Protein AF-A0A6B3NHZ0-F1 (afdb_monomer)

Nearest PDB structures (foldseek):
  6sv1-assembly2_K  TM=6.121E-01  e=2.616E+00  Rhodospirillum rubrum

pLDDT: mean 71.01, std 14.49, range [34.22, 88.25]

Structure (mmCIF, N/CA/C/O backbone):
data_AF-A0A6B3NHZ0-F1
#
_entry.id   AF-A0A6B3NHZ0-F1
#
loop_
_atom_site.group_PDB
_atom_site.id
_atom_site.type_symbol
_atom_site.label_atom_id
_atom_site.label_alt_id
_atom_site.label_comp_id
_atom_site.label_asym_id
_atom_site.label_entity_id
_atom_site.label_seq_id
_atom_site.pdbx_PDB_ins_code
_atom_site.Cartn_x
_atom_site.Cartn_y
_atom_site.Cartn_z
_atom_site.occupancy
_atom_site.B_iso_or_equiv
_atom_site.auth_seq_id
_atom_site.auth_comp_id
_atom_site.auth_asym_id
_atom_site.auth_atom_id
_atom_site.pdbx_PDB_model_num
ATOM 1 N N . MET A 1 1 ? 26.051 -10.102 36.225 1.00 34.22 1 MET A N 1
ATOM 2 C CA . MET A 1 1 ? 26.821 -9.354 35.211 1.00 34.22 1 MET A CA 1
ATOM 3 C C . MET A 1 1 ? 25.991 -9.349 33.939 1.00 34.22 1 MET A C 1
ATOM 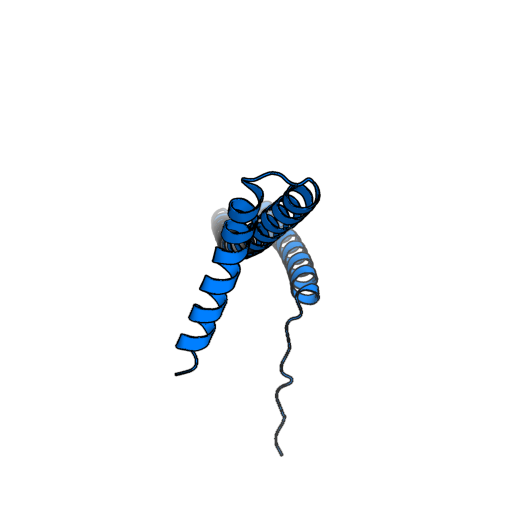5 O O . MET A 1 1 ? 25.754 -10.422 33.413 1.00 34.22 1 MET A O 1
ATOM 9 N N . LEU A 1 2 ? 25.497 -8.157 33.583 1.00 41.16 2 LEU A N 1
ATOM 10 C CA . LEU A 1 2 ? 24.874 -7.709 32.324 1.00 41.16 2 LEU A CA 1
ATOM 11 C C . LEU A 1 2 ? 24.044 -8.718 31.504 1.00 41.16 2 LEU A C 1
ATOM 13 O O . LEU A 1 2 ? 24.571 -9.423 30.650 1.00 41.16 2 LEU A O 1
ATOM 17 N N . GLU A 1 3 ? 22.723 -8.667 31.704 1.00 38.25 3 GLU A N 1
ATOM 18 C CA . GLU A 1 3 ? 21.721 -9.044 30.700 1.00 38.25 3 GLU A CA 1
ATOM 19 C C . GLU A 1 3 ? 21.838 -8.097 29.492 1.00 38.25 3 GLU A C 1
ATOM 21 O O . GLU A 1 3 ? 21.695 -6.879 29.623 1.00 38.25 3 GLU A O 1
ATOM 26 N N . GLN A 1 4 ? 22.142 -8.653 28.320 1.00 38.75 4 GLN A N 1
ATOM 27 C CA . GLN A 1 4 ? 22.014 -7.966 27.035 1.00 38.75 4 GLN A CA 1
ATOM 28 C C . GLN A 1 4 ? 20.541 -8.030 26.604 1.00 38.75 4 GLN A C 1
ATOM 30 O O . GLN A 1 4 ? 19.990 -9.130 26.561 1.00 38.75 4 GLN A O 1
ATOM 35 N N . PRO A 1 5 ? 19.889 -6.903 26.275 1.00 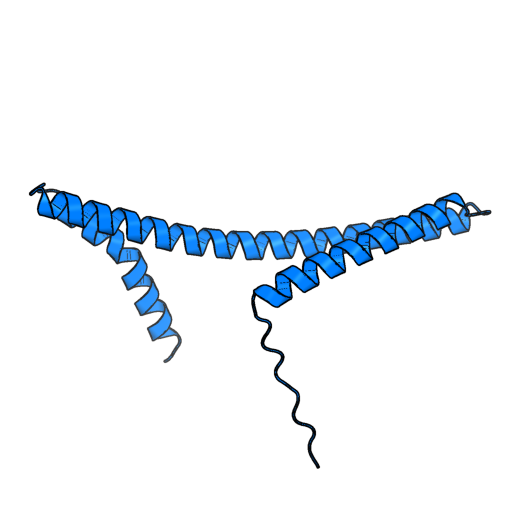41.59 5 PRO A N 1
ATOM 36 C CA . PRO A 1 5 ? 18.550 -6.943 25.711 1.00 41.59 5 PRO A CA 1
ATOM 37 C C . PRO A 1 5 ? 18.634 -7.475 24.277 1.00 41.59 5 PRO A C 1
ATOM 39 O O . PRO A 1 5 ? 19.292 -6.876 23.426 1.00 41.59 5 PRO A O 1
ATOM 42 N N . GLU A 1 6 ? 17.975 -8.607 24.023 1.00 38.78 6 GLU A N 1
ATOM 43 C CA . GLU A 1 6 ? 17.720 -9.112 22.676 1.00 38.78 6 GLU A CA 1
ATOM 44 C C . GLU A 1 6 ? 16.979 -8.038 21.877 1.00 38.78 6 GLU A C 1
ATOM 46 O O . GLU A 1 6 ? 15.814 -7.713 22.123 1.00 38.78 6 GLU A O 1
ATOM 51 N N . GLU A 1 7 ? 17.696 -7.467 20.918 1.00 41.44 7 GLU A N 1
ATOM 52 C CA . GLU A 1 7 ? 17.173 -6.568 19.909 1.00 41.44 7 GLU A CA 1
ATOM 53 C C . GLU A 1 7 ? 16.174 -7.357 19.047 1.00 41.44 7 GLU A C 1
ATOM 55 O O . GLU A 1 7 ? 16.531 -8.053 18.095 1.00 41.44 7 GLU A O 1
ATOM 60 N N . LEU A 1 8 ? 14.897 -7.309 19.438 1.00 43.97 8 LEU A N 1
ATOM 61 C CA . LEU A 1 8 ? 13.767 -7.856 18.694 1.00 43.97 8 LEU A CA 1
ATOM 62 C C . LEU A 1 8 ? 13.639 -7.102 17.367 1.00 43.97 8 LEU A C 1
ATOM 64 O O . LEU A 1 8 ? 12.856 -6.163 17.224 1.00 43.97 8 LEU A O 1
ATOM 68 N N . ALA A 1 9 ? 14.412 -7.533 16.374 1.00 43.03 9 ALA A N 1
ATOM 69 C CA . ALA A 1 9 ? 14.241 -7.148 14.988 1.00 43.03 9 ALA A CA 1
ATOM 70 C C . ALA A 1 9 ? 12.853 -7.623 14.525 1.00 43.03 9 ALA A C 1
ATOM 72 O O . ALA A 1 9 ? 12.646 -8.783 14.157 1.00 43.03 9 ALA A O 1
ATOM 73 N N . ILE A 1 10 ? 11.872 -6.719 14.581 1.00 43.72 10 ILE A N 1
ATOM 74 C CA . ILE A 1 10 ? 10.513 -6.932 14.078 1.00 43.72 10 ILE A CA 1
ATOM 75 C C . ILE A 1 10 ? 10.609 -7.071 12.557 1.00 43.72 10 ILE A C 1
ATOM 77 O O . ILE A 1 10 ? 10.555 -6.104 11.798 1.00 43.72 10 ILE A O 1
ATOM 81 N N . THR A 1 11 ? 10.787 -8.305 12.100 1.00 42.31 11 THR A N 1
ATOM 82 C CA . THR A 1 11 ? 10.648 -8.663 10.695 1.00 42.31 11 THR A CA 1
ATOM 83 C C . THR A 1 11 ? 9.195 -8.430 10.251 1.00 42.31 11 THR A C 1
ATOM 85 O O . THR A 1 11 ? 8.253 -8.607 11.024 1.00 42.31 11 THR A O 1
ATOM 88 N N . PRO A 1 12 ? 8.940 -8.041 8.992 1.00 49.59 12 PRO A N 1
ATOM 89 C CA . PRO A 1 12 ? 7.585 -7.740 8.515 1.00 49.59 12 PRO A CA 1
ATOM 90 C C . PRO A 1 12 ? 6.608 -8.923 8.656 1.00 49.59 12 PRO A C 1
ATOM 92 O O . PRO A 1 12 ? 5.404 -8.708 8.757 1.00 49.59 12 PRO A O 1
ATOM 95 N N . SER A 1 13 ? 7.119 -10.157 8.737 1.00 42.34 13 SER A N 1
ATOM 96 C CA . SER A 1 13 ? 6.326 -11.368 8.972 1.00 42.34 13 SER A CA 1
ATOM 97 C C . SER A 1 13 ? 5.789 -11.492 10.404 1.00 42.34 13 SER A C 1
ATOM 99 O O . SER A 1 13 ? 4.722 -12.080 10.595 1.00 42.34 13 SER A O 1
ATOM 101 N N . SER A 1 14 ? 6.491 -10.972 11.417 1.00 44.06 14 SER A N 1
ATOM 102 C CA . SER A 1 14 ? 5.993 -10.972 12.797 1.00 44.06 14 SER A CA 1
ATOM 103 C C . SER A 1 14 ? 4.942 -9.889 13.010 1.00 44.06 14 SER A C 1
ATOM 105 O O . SER A 1 14 ? 4.001 -10.133 13.755 1.00 44.06 14 SER A O 1
ATOM 107 N N . ALA A 1 15 ? 4.999 -8.767 12.283 1.00 44.50 15 ALA A N 1
ATOM 108 C CA . ALA A 1 15 ? 3.970 -7.725 12.334 1.00 44.50 15 ALA A CA 1
ATOM 109 C C . ALA A 1 15 ? 2.585 -8.232 11.888 1.00 44.50 15 ALA A C 1
ATOM 111 O O . ALA A 1 15 ? 1.595 -7.963 12.561 1.00 44.50 15 ALA A O 1
ATOM 112 N N . THR A 1 16 ? 2.501 -9.024 10.812 1.00 44.94 16 THR A N 1
ATOM 113 C CA . THR A 1 16 ? 1.225 -9.590 10.327 1.00 44.94 16 THR A CA 1
ATOM 114 C C . THR A 1 16 ? 0.643 -10.611 11.306 1.00 44.94 16 THR A C 1
ATOM 116 O O . THR A 1 16 ? -0.564 -10.646 11.537 1.00 44.94 16 THR A O 1
ATOM 119 N N . LYS A 1 17 ? 1.510 -11.419 11.930 1.00 45.47 17 LYS A N 1
ATOM 120 C CA . LYS A 1 17 ? 1.119 -12.427 12.923 1.00 45.47 17 LYS A CA 1
ATOM 121 C C . LYS A 1 17 ? 0.704 -11.787 14.255 1.00 45.47 17 LYS A C 1
ATOM 123 O O . LYS A 1 17 ? -0.234 -12.263 14.888 1.00 45.47 17 LYS A O 1
ATOM 128 N N . LEU A 1 18 ? 1.355 -10.688 14.648 1.00 51.00 18 LEU A N 1
ATOM 129 C CA . LEU A 1 18 ? 0.979 -9.877 15.810 1.00 51.00 18 LEU A CA 1
ATOM 130 C C . LEU A 1 18 ? -0.354 -9.161 15.574 1.00 51.00 18 LEU A C 1
ATOM 132 O O . LEU A 1 18 ? -1.199 -9.141 16.458 1.00 51.00 18 LEU A O 1
ATOM 136 N N . GLN A 1 19 ? -0.567 -8.622 14.370 1.00 54.97 19 GLN A N 1
ATOM 137 C CA . GLN A 1 19 ? -1.801 -7.928 14.015 1.00 54.97 19 GLN A CA 1
ATOM 138 C C . GLN A 1 19 ? -2.995 -8.890 14.006 1.00 54.97 19 GLN A C 1
ATOM 140 O O . GLN A 1 19 ? -3.999 -8.596 14.638 1.00 54.97 19 GLN A O 1
ATOM 145 N N . ALA A 1 20 ? -2.863 -10.077 13.400 1.00 56.06 20 ALA A N 1
ATOM 146 C CA . ALA A 1 20 ? -3.915 -11.098 13.422 1.00 56.06 20 ALA A CA 1
ATOM 147 C C . ALA A 1 20 ? -4.237 -11.589 14.846 1.00 56.06 20 ALA A C 1
ATOM 149 O O . ALA A 1 20 ? -5.403 -11.787 15.181 1.00 56.06 20 ALA A O 1
ATOM 150 N N . LYS A 1 21 ? -3.214 -11.740 15.700 1.00 58.31 21 LYS A N 1
ATOM 151 C CA . LYS A 1 21 ? -3.390 -12.098 17.115 1.00 58.31 21 LYS A CA 1
ATOM 152 C C . LYS A 1 21 ? -4.099 -10.988 17.900 1.00 58.31 21 LYS A C 1
ATOM 154 O O . LYS A 1 21 ? -5.001 -11.292 18.670 1.00 58.31 21 LYS A O 1
ATOM 159 N N . ASN A 1 22 ? -3.739 -9.727 17.657 1.00 60.84 22 ASN A N 1
ATOM 160 C CA . ASN A 1 22 ? -4.357 -8.567 18.302 1.00 60.84 22 ASN A CA 1
ATOM 161 C C . ASN A 1 22 ? -5.810 -8.357 17.850 1.00 60.84 22 ASN A C 1
ATOM 163 O O . ASN A 1 22 ? -6.658 -8.015 18.667 1.00 60.84 22 ASN A O 1
ATOM 167 N N . THR A 1 23 ? -6.123 -8.604 16.575 1.00 61.03 23 THR A N 1
ATOM 168 C CA . THR A 1 23 ? -7.498 -8.533 16.057 1.00 61.03 23 THR A CA 1
ATOM 169 C C . THR A 1 23 ? -8.382 -9.643 16.639 1.00 61.03 23 THR A C 1
ATOM 171 O O . THR A 1 23 ? -9.528 -9.381 17.004 1.00 61.03 23 THR A O 1
ATOM 174 N N . LEU A 1 24 ? -7.855 -10.865 16.794 1.00 66.00 24 LEU A N 1
ATOM 175 C CA . LEU A 1 24 ? -8.562 -11.959 17.475 1.00 66.00 24 LEU A CA 1
ATOM 176 C C . LEU A 1 24 ? -8.843 -11.627 18.945 1.00 66.00 24 LEU A C 1
ATOM 178 O O . LEU A 1 24 ? -9.994 -11.693 19.366 1.00 66.00 24 LEU A O 1
ATOM 182 N N . SER A 1 25 ? -7.831 -11.173 19.693 1.00 70.19 25 SER A N 1
ATOM 183 C CA . SER A 1 25 ? -8.015 -10.787 21.098 1.00 70.19 25 SER A CA 1
ATOM 184 C C . SER A 1 25 ? -8.955 -9.592 21.265 1.00 70.19 25 SER A C 1
ATOM 186 O O . SER A 1 25 ? -9.694 -9.524 22.242 1.00 70.19 25 SER A O 1
ATOM 188 N N . PHE A 1 26 ? -8.958 -8.652 20.315 1.00 74.94 26 PHE A N 1
ATOM 189 C CA . PHE A 1 26 ? -9.895 -7.530 20.310 1.00 74.94 26 PHE A CA 1
ATOM 190 C C . PHE A 1 26 ? -11.339 -8.005 20.135 1.00 74.94 26 PHE A C 1
ATOM 192 O O . PHE A 1 26 ? -12.212 -7.609 20.900 1.00 74.94 26 PHE A O 1
ATOM 199 N N . THR A 1 27 ? -11.575 -8.900 19.175 1.00 76.00 27 THR A N 1
ATOM 200 C CA . THR A 1 27 ? -12.912 -9.446 18.897 1.00 76.00 27 THR A CA 1
ATOM 201 C C . THR A 1 27 ? -13.437 -10.256 20.085 1.00 76.00 27 THR A C 1
ATOM 203 O O . THR A 1 27 ? -14.595 -10.105 20.465 1.00 76.00 27 THR A O 1
ATOM 206 N N . GLU A 1 28 ? -12.578 -11.054 20.728 1.00 81.12 28 GLU A N 1
ATOM 207 C CA . GLU A 1 28 ? -12.917 -11.786 21.958 1.00 81.12 28 GLU A CA 1
ATOM 208 C C . GLU A 1 28 ? -13.224 -10.840 23.128 1.00 81.12 28 GLU A C 1
ATOM 210 O O . GLU A 1 28 ? -14.212 -11.029 23.837 1.00 81.12 28 GLU A O 1
ATOM 215 N N . THR A 1 29 ? -12.424 -9.784 23.308 1.00 78.56 29 THR A N 1
ATOM 216 C CA . THR A 1 29 ? -12.628 -8.796 24.380 1.00 78.56 29 THR A CA 1
ATOM 217 C C . THR A 1 29 ? -13.917 -8.006 24.169 1.00 78.56 29 THR A C 1
ATOM 219 O O . THR A 1 29 ? -14.672 -7.793 25.114 1.00 78.56 29 THR A O 1
ATOM 222 N N . LEU A 1 30 ? -14.205 -7.607 22.929 1.00 80.94 30 LEU A N 1
ATOM 223 C CA . LEU A 1 30 ? -15.419 -6.871 22.593 1.00 80.94 30 LEU A CA 1
ATOM 224 C C . LEU A 1 30 ? -16.657 -7.755 22.777 1.00 80.94 30 LEU A C 1
ATOM 226 O O . LEU A 1 30 ? -17.626 -7.304 23.380 1.00 80.94 30 LEU A O 1
ATOM 230 N N . SER A 1 31 ? -16.589 -9.029 22.376 1.00 80.12 31 SER A N 1
ATOM 231 C CA . SER A 1 31 ? -17.659 -10.006 22.614 1.00 80.12 31 SER A CA 1
ATOM 232 C C . SER A 1 31 ? -17.906 -10.251 24.107 1.00 80.12 31 SER A C 1
ATOM 234 O O . SER A 1 31 ? -19.055 -10.379 24.517 1.00 80.12 31 SER A O 1
ATOM 236 N N . CYS A 1 32 ? -16.85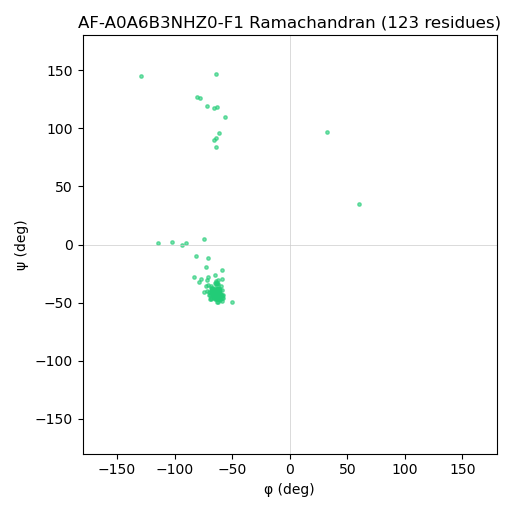1 -10.289 24.926 1.00 81.62 32 CYS A N 1
ATOM 237 C CA . CYS A 1 32 ? -16.961 -10.424 26.381 1.00 81.62 32 CYS A CA 1
ATOM 238 C C . CYS A 1 32 ? -17.645 -9.199 27.012 1.00 81.62 32 CYS A C 1
ATOM 240 O O . CYS A 1 32 ? -18.551 -9.340 27.830 1.00 81.62 32 CYS A O 1
ATOM 242 N N . VAL A 1 33 ? -17.272 -7.989 26.583 1.00 81.00 33 VAL A N 1
ATOM 243 C CA . VAL A 1 33 ? -17.916 -6.746 27.038 1.00 81.00 33 VAL A CA 1
ATOM 244 C C . VAL A 1 33 ? -19.380 -6.680 26.596 1.00 81.00 33 VAL A C 1
ATOM 246 O O . VAL A 1 33 ? -20.222 -6.229 27.365 1.00 81.00 33 VAL A O 1
ATOM 249 N N . GLU A 1 34 ? -19.712 -7.158 25.396 1.00 79.75 34 GLU A N 1
ATOM 250 C CA . GLU A 1 34 ? -21.095 -7.214 24.904 1.00 79.75 34 GLU A CA 1
ATOM 251 C C . GLU A 1 34 ? -21.946 -8.226 25.692 1.00 79.75 34 GLU A C 1
ATOM 253 O O . GLU A 1 34 ? -23.102 -7.947 26.012 1.00 79.75 34 GLU A O 1
ATOM 258 N N . GLU A 1 35 ? -21.362 -9.361 26.088 1.00 83.12 35 GLU A N 1
ATOM 259 C CA . GLU A 1 35 ? -22.011 -10.343 26.962 1.00 83.12 35 GLU A CA 1
ATOM 260 C C . GLU A 1 35 ? -22.244 -9.793 28.380 1.00 83.12 35 GLU A C 1
ATOM 262 O O . GLU A 1 35 ? -23.316 -9.997 28.952 1.00 83.12 35 GLU A O 1
ATOM 267 N N . LEU A 1 36 ? -21.273 -9.062 28.938 1.00 78.44 36 LEU A N 1
ATOM 268 C CA . LEU A 1 36 ? -21.394 -8.404 30.244 1.00 78.44 36 LEU A CA 1
ATOM 269 C C . LEU A 1 36 ? -22.411 -7.259 30.216 1.00 78.44 36 LEU A C 1
ATOM 271 O O . LEU A 1 36 ? -23.203 -7.122 31.144 1.00 78.44 36 LEU A O 1
ATOM 275 N N . LEU A 1 37 ? -22.468 -6.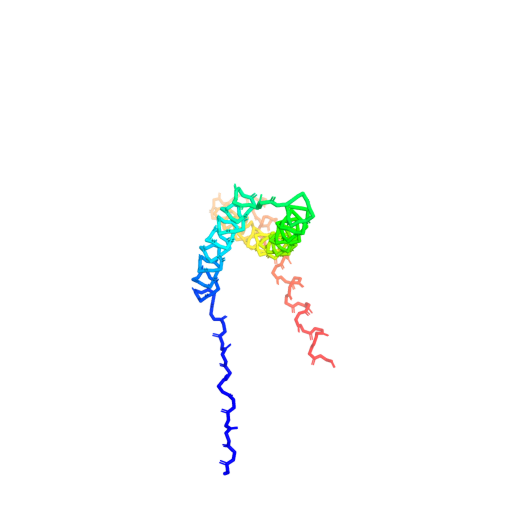497 29.120 1.00 76.00 37 LEU A N 1
ATOM 276 C CA . LEU A 1 37 ? -23.483 -5.467 28.904 1.00 76.00 37 LEU A CA 1
ATOM 277 C C . LEU A 1 37 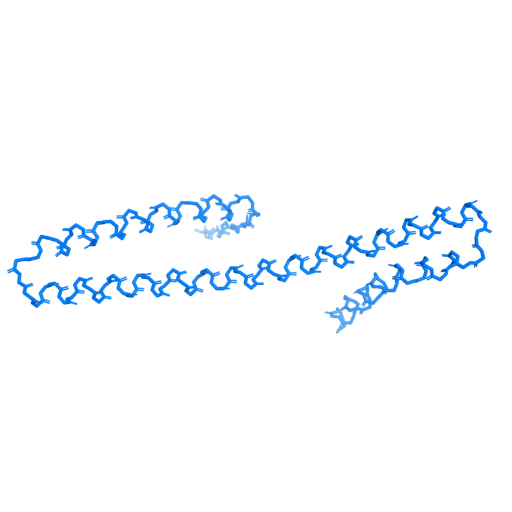? -24.898 -6.069 28.855 1.00 76.00 37 LEU A C 1
ATOM 279 O O . LEU A 1 37 ? -25.834 -5.479 29.389 1.00 76.00 37 LEU A O 1
ATOM 283 N N . GLY A 1 38 ? -25.051 -7.249 28.241 1.00 76.94 38 GLY A N 1
ATOM 284 C CA . GLY A 1 38 ? -26.321 -7.978 28.172 1.00 76.94 38 GLY A CA 1
ATOM 285 C C . GLY A 1 38 ? -26.757 -8.628 29.490 1.00 76.94 38 GLY A C 1
ATOM 286 O O . GLY A 1 38 ? -27.938 -8.934 29.648 1.00 76.94 38 GLY A O 1
ATOM 287 N N . LYS A 1 39 ? -25.826 -8.827 30.431 1.00 82.06 39 LYS A N 1
ATOM 288 C CA . LYS A 1 39 ? -26.071 -9.382 31.775 1.00 82.06 39 LYS A CA 1
ATOM 289 C C . LYS A 1 39 ? -26.092 -8.324 32.882 1.00 82.06 39 LYS A C 1
ATOM 291 O O . LYS A 1 39 ? -26.225 -8.689 34.043 1.00 82.06 39 LYS A O 1
ATOM 296 N N . ALA A 1 40 ? -25.932 -7.044 32.548 1.00 77.19 40 ALA A N 1
ATOM 297 C CA . ALA A 1 40 ? -25.897 -5.977 33.538 1.00 77.19 40 ALA A CA 1
ATOM 298 C C . ALA A 1 40 ? -27.264 -5.838 34.229 1.00 77.19 40 ALA A C 1
ATOM 300 O O . ALA A 1 40 ? -28.261 -5.485 33.597 1.00 77.19 40 ALA A O 1
ATOM 301 N N . ASP A 1 41 ? -27.294 -6.075 35.540 1.00 76.06 41 ASP A N 1
ATOM 302 C CA . ASP A 1 41 ? -28.517 -6.026 36.351 1.00 76.06 41 ASP A CA 1
ATOM 303 C C . ASP A 1 41 ? -28.899 -4.589 36.751 1.00 76.06 41 ASP A C 1
ATOM 305 O O . ASP A 1 41 ? -29.993 -4.343 37.269 1.00 76.06 41 ASP A O 1
ATOM 309 N N . SER A 1 42 ? -28.015 -3.612 36.503 1.00 82.31 42 SER A N 1
ATOM 310 C CA . SER A 1 42 ? -28.257 -2.205 36.816 1.00 82.31 42 SER A CA 1
ATOM 311 C C . SER A 1 42 ? -27.988 -1.259 35.636 1.00 82.31 42 SER A C 1
ATOM 313 O O . SER A 1 42 ? -27.044 -1.449 34.863 1.00 82.31 42 SER A O 1
ATOM 315 N N . PRO A 1 43 ? -28.773 -0.171 35.509 1.00 77.75 43 PRO A N 1
ATOM 316 C CA . PRO A 1 43 ? -28.555 0.838 34.473 1.00 77.75 43 PRO A CA 1
ATOM 317 C C . PRO A 1 43 ? -27.224 1.586 34.647 1.00 77.75 43 PRO A C 1
ATOM 319 O O . PRO A 1 43 ? -26.655 2.060 33.666 1.00 77.75 43 PRO A O 1
ATOM 322 N N . GLN A 1 44 ? -26.709 1.672 35.879 1.00 81.44 44 GLN A N 1
ATOM 323 C CA . GLN A 1 44 ? -25.415 2.286 36.178 1.00 81.44 44 GLN A CA 1
ATOM 324 C C . GLN A 1 44 ? -24.263 1.443 35.608 1.00 81.44 44 GLN A C 1
ATOM 326 O O . GLN A 1 44 ? -23.377 1.967 34.940 1.00 81.44 44 GLN A O 1
ATOM 331 N N . GLU A 1 45 ? -24.324 0.128 35.813 1.00 74.94 45 GLU A N 1
ATOM 332 C CA . GLU A 1 45 ? -23.340 -0.840 35.327 1.00 74.94 45 GLU A CA 1
ATOM 333 C C . GLU A 1 45 ? -23.384 -0.977 33.800 1.00 74.94 45 GLU A C 1
ATOM 335 O O . GLU A 1 45 ? -22.345 -0.975 33.143 1.00 74.94 45 GLU A O 1
ATOM 340 N N . SER A 1 46 ? -24.581 -0.979 33.207 1.00 75.44 46 SER A N 1
ATOM 341 C CA . SER A 1 46 ? -24.739 -0.939 31.748 1.00 75.44 46 SER A CA 1
ATOM 342 C C . SER A 1 46 ? -24.079 0.305 31.133 1.00 75.44 46 SER A C 1
ATOM 344 O O . SER A 1 46 ? -23.412 0.217 30.101 1.00 75.44 46 SER A O 1
ATOM 346 N N . LEU A 1 47 ? -24.181 1.465 31.791 1.00 83.00 47 LEU A N 1
ATOM 347 C CA . LEU A 1 47 ? -23.546 2.697 31.323 1.00 83.00 47 LEU A CA 1
ATOM 348 C C . LEU A 1 47 ? -22.010 2.641 31.409 1.00 83.00 47 LEU A C 1
ATOM 350 O O . LEU A 1 47 ? -21.325 3.189 30.544 1.00 83.00 47 LEU A O 1
ATOM 354 N N . GLU A 1 48 ? -21.456 1.987 32.429 1.00 83.50 48 GLU A N 1
ATOM 355 C CA . GLU A 1 48 ? -20.009 1.787 32.558 1.00 83.50 48 GLU A CA 1
ATOM 356 C C . GLU A 1 48 ? -19.474 0.841 31.479 1.00 83.50 48 GLU A C 1
ATOM 358 O O . GLU A 1 48 ? -18.522 1.190 30.778 1.00 83.50 48 GLU A O 1
ATOM 363 N N . TRP A 1 49 ? -20.134 -0.296 31.255 1.00 79.94 49 TRP A N 1
ATOM 364 C CA . TRP A 1 49 ? -19.760 -1.231 30.192 1.00 79.94 49 TRP A CA 1
ATOM 365 C C . TRP A 1 49 ? -19.924 -0.631 28.790 1.00 79.94 49 TRP A C 1
ATOM 367 O O . TRP A 1 49 ? -19.099 -0.888 27.911 1.00 79.94 49 TRP A O 1
ATOM 377 N N . ALA A 1 50 ? -20.920 0.236 28.578 1.00 83.25 50 ALA A N 1
ATOM 378 C CA . ALA A 1 50 ? -21.078 0.974 27.326 1.00 83.25 50 ALA A CA 1
ATOM 379 C C . ALA A 1 50 ? -19.900 1.932 27.065 1.00 83.25 50 ALA A C 1
ATOM 381 O O . ALA A 1 50 ? -19.390 1.977 25.946 1.00 83.25 50 ALA A O 1
ATOM 382 N N . LYS A 1 51 ? -19.415 2.642 28.095 1.00 84.31 51 LYS A N 1
ATOM 383 C CA . LYS A 1 51 ? -18.215 3.495 27.990 1.00 84.31 51 LYS A CA 1
ATOM 384 C C . LYS A 1 51 ? -16.954 2.684 27.710 1.00 84.31 51 LYS A C 1
ATOM 386 O O . LYS A 1 51 ? -16.123 3.102 26.909 1.00 84.31 51 LYS A O 1
ATOM 391 N N . VAL A 1 52 ? -16.814 1.519 28.343 1.00 83.44 52 VAL A N 1
ATOM 392 C CA . VAL A 1 52 ? -15.692 0.602 28.088 1.00 83.44 52 VAL A CA 1
ATOM 393 C C . VAL A 1 52 ? -15.720 0.113 26.638 1.00 83.44 52 VAL A C 1
ATOM 395 O O . VAL A 1 52 ? -14.692 0.146 25.966 1.00 83.44 52 VAL A O 1
ATOM 398 N N . ARG A 1 53 ? -16.895 -0.261 26.117 1.00 81.19 53 ARG A N 1
ATOM 399 C CA . ARG A 1 53 ? -17.078 -0.634 24.705 1.00 81.19 53 ARG A CA 1
ATOM 400 C C . ARG A 1 53 ? -16.680 0.498 23.756 1.00 81.19 53 ARG A C 1
ATOM 402 O O . ARG A 1 53 ? -16.008 0.247 22.759 1.00 81.19 53 ARG A O 1
ATOM 409 N N . GLU A 1 54 ? -17.089 1.727 24.057 1.00 84.62 54 GLU A N 1
ATOM 410 C CA . GLU A 1 54 ? -16.763 2.905 23.249 1.00 84.62 54 GLU A CA 1
ATOM 411 C C . GLU A 1 54 ? -15.255 3.187 23.225 1.00 84.62 54 GLU A C 1
ATOM 413 O O . GLU A 1 54 ? -14.687 3.376 22.152 1.00 84.62 54 GLU A O 1
ATOM 418 N N . GLU A 1 55 ? -14.578 3.141 24.374 1.00 82.75 55 GLU A N 1
ATOM 419 C CA . GLU A 1 55 ? -13.131 3.376 24.437 1.00 82.75 55 GLU A CA 1
ATOM 420 C C . GLU A 1 55 ? -12.335 2.264 23.734 1.00 82.75 55 GLU A C 1
ATOM 422 O O . GLU A 1 55 ? -11.377 2.555 23.019 1.00 82.75 55 GLU A O 1
ATOM 427 N N . ILE A 1 56 ? -12.764 1.002 23.853 1.00 80.56 56 ILE A N 1
ATOM 428 C CA . ILE A 1 56 ? -12.179 -0.129 23.116 1.00 80.56 56 ILE A CA 1
ATOM 429 C C . ILE A 1 56 ? -12.290 0.107 21.601 1.00 80.56 56 ILE A C 1
ATOM 431 O O . ILE A 1 56 ? -11.293 0.011 20.884 1.00 80.56 56 ILE A O 1
ATOM 435 N N . LEU A 1 57 ? -13.474 0.489 21.110 1.00 79.50 57 LEU A N 1
ATOM 436 C CA . LEU A 1 57 ? -13.683 0.826 19.697 1.00 79.50 57 LEU A CA 1
ATOM 437 C C . LEU A 1 57 ? -12.811 2.007 19.245 1.00 79.50 57 LEU A C 1
ATOM 439 O O . LEU A 1 57 ? -12.213 1.961 18.169 1.00 79.50 57 LEU A O 1
ATOM 443 N N . ARG A 1 58 ? -12.692 3.043 20.080 1.00 81.19 58 ARG A N 1
ATOM 444 C CA . ARG A 1 58 ? -11.879 4.232 19.795 1.00 81.19 58 ARG A CA 1
ATOM 445 C C . ARG A 1 58 ? -10.391 3.898 19.674 1.00 81.19 58 ARG A C 1
ATOM 447 O O . ARG A 1 58 ? -9.695 4.451 18.819 1.00 81.19 58 ARG A O 1
ATOM 454 N N . GLN A 1 59 ? -9.898 2.982 20.507 1.00 76.44 59 GLN A N 1
ATOM 455 C CA . GLN A 1 59 ? -8.516 2.512 20.447 1.00 76.44 59 GLN A CA 1
ATOM 456 C C . GLN A 1 59 ? -8.239 1.718 19.166 1.00 76.44 59 GLN A C 1
ATOM 458 O O . GLN A 1 59 ? -7.230 1.990 18.511 1.00 76.44 59 GLN A O 1
ATOM 463 N N . ASP A 1 60 ? -9.133 0.818 18.749 1.00 77.69 60 ASP A N 1
ATOM 464 C CA . ASP A 1 60 ? -8.973 0.072 17.490 1.00 77.69 60 ASP A CA 1
ATOM 465 C C . ASP A 1 60 ? -8.968 0.990 16.264 1.00 77.69 60 ASP A C 1
ATOM 467 O O . ASP A 1 60 ? -8.086 0.884 15.407 1.00 77.69 60 ASP A O 1
ATOM 471 N N . GLU A 1 61 ? -9.874 1.968 16.217 1.00 76.12 61 GLU A N 1
ATOM 472 C CA . GLU A 1 61 ? -9.925 2.930 15.118 1.00 76.12 61 GLU A CA 1
ATOM 473 C C . GLU A 1 61 ? -8.633 3.753 15.015 1.00 76.12 61 GLU A C 1
ATOM 475 O O . GLU A 1 61 ? -8.087 3.920 13.921 1.00 76.12 61 GLU A O 1
ATOM 480 N N . SER A 1 62 ? -8.078 4.180 16.153 1.00 72.25 62 SER A N 1
ATOM 481 C CA . SER A 1 62 ? -6.815 4.924 16.190 1.00 72.25 62 SER A CA 1
ATOM 482 C C . SER A 1 62 ? -5.623 4.106 15.673 1.00 72.25 62 SER A C 1
ATOM 484 O O . SER A 1 62 ? -4.768 4.621 14.945 1.00 72.25 62 SER A O 1
ATOM 486 N N . VAL A 1 63 ? -5.580 2.809 15.993 1.00 71.94 63 VAL A N 1
ATOM 487 C CA . VAL A 1 63 ? -4.534 1.891 15.529 1.00 71.94 63 VAL A CA 1
ATOM 488 C C . VAL A 1 63 ? -4.711 1.597 14.042 1.00 71.94 63 VAL A C 1
ATOM 490 O O . VAL A 1 63 ? -3.726 1.572 13.297 1.00 71.94 63 VAL A O 1
ATOM 493 N N . ARG A 1 64 ? -5.955 1.420 13.584 1.00 73.38 64 ARG A N 1
ATOM 494 C CA . ARG A 1 64 ? -6.291 1.195 12.177 1.00 73.38 64 ARG A CA 1
ATOM 495 C C . ARG A 1 64 ? -5.884 2.383 11.313 1.00 73.38 64 ARG A C 1
ATOM 497 O O . ARG A 1 64 ? -5.236 2.163 10.293 1.00 73.38 64 ARG A O 1
ATOM 504 N N . GLU A 1 65 ? -6.183 3.607 11.741 1.00 72.81 65 GLU A N 1
ATOM 505 C CA . GLU A 1 65 ? -5.839 4.841 11.024 1.00 72.81 65 GLU A CA 1
ATOM 506 C C . GLU A 1 65 ? -4.317 4.989 10.860 1.00 72.81 65 GLU A C 1
ATOM 508 O O . GLU A 1 65 ? -3.810 5.167 9.748 1.00 72.81 65 GLU A O 1
ATOM 513 N N . GLN A 1 66 ? -3.555 4.797 11.944 1.00 69.81 66 GLN A N 1
ATOM 514 C CA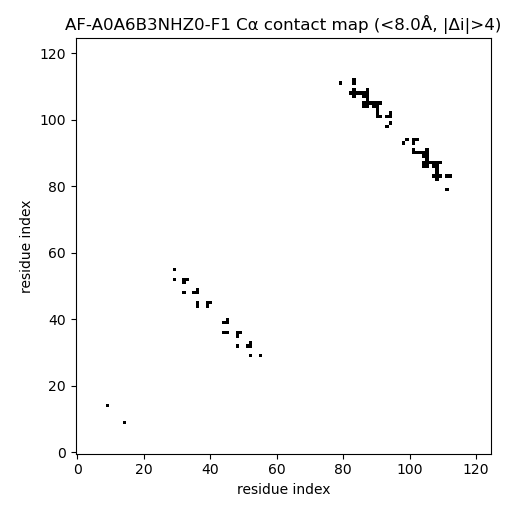 . GLN A 1 66 ? -2.090 4.832 11.887 1.00 69.81 66 GLN A CA 1
ATOM 515 C C . GLN A 1 66 ? -1.520 3.753 10.964 1.00 69.81 66 GLN A C 1
ATOM 517 O O . GLN A 1 66 ? -0.563 3.999 10.224 1.00 69.81 66 GLN A O 1
ATOM 522 N N . ASN A 1 67 ? -2.079 2.542 10.995 1.00 71.75 67 ASN A N 1
ATOM 523 C CA . ASN A 1 67 ? -1.598 1.473 10.131 1.00 71.75 67 ASN A CA 1
ATOM 524 C C . ASN A 1 67 ? -1.968 1.727 8.663 1.00 71.75 67 ASN A C 1
ATOM 526 O O . ASN A 1 67 ? -1.160 1.440 7.780 1.00 71.75 67 ASN A O 1
ATOM 530 N N . HIS A 1 68 ? -3.133 2.322 8.397 1.00 72.25 68 HIS A N 1
ATOM 531 C CA . HIS A 1 68 ? -3.554 2.717 7.055 1.00 72.25 68 HIS A CA 1
ATOM 532 C C . HIS A 1 68 ? -2.599 3.752 6.456 1.00 72.25 68 HIS A C 1
ATOM 534 O O . HIS A 1 68 ? -2.143 3.582 5.325 1.00 72.25 68 HIS A O 1
ATOM 540 N N . GLN A 1 69 ? -2.201 4.759 7.239 1.00 71.69 69 GLN A N 1
ATOM 541 C CA . GLN A 1 69 ? -1.213 5.754 6.816 1.00 71.69 69 GLN A CA 1
ATOM 542 C C . GLN A 1 69 ? 0.148 5.119 6.496 1.00 71.69 69 GLN A C 1
ATOM 544 O O . GLN A 1 69 ? 0.698 5.350 5.418 1.00 71.69 69 GLN A O 1
ATOM 549 N N . ARG A 1 70 ? 0.659 4.233 7.365 1.00 71.88 70 ARG A N 1
ATOM 550 C CA . ARG A 1 70 ? 1.923 3.512 7.107 1.00 71.88 70 ARG A CA 1
ATOM 551 C C . ARG A 1 70 ? 1.854 2.640 5.852 1.00 71.88 70 ARG A C 1
ATOM 553 O O . ARG A 1 70 ? 2.844 2.509 5.131 1.00 71.88 70 ARG A O 1
ATOM 560 N N . VAL A 1 71 ? 0.712 2.006 5.590 1.00 73.06 71 VAL A N 1
ATOM 561 C CA . VAL A 1 71 ? 0.509 1.181 4.391 1.00 73.06 71 VAL A CA 1
ATOM 562 C C . VAL A 1 71 ? 0.442 2.053 3.137 1.00 73.06 71 VAL A C 1
ATOM 564 O O . VAL A 1 71 ? 1.106 1.732 2.154 1.00 73.06 71 VAL A O 1
ATOM 567 N N . LEU A 1 72 ? -0.268 3.181 3.178 1.00 75.44 72 LEU A N 1
ATOM 568 C CA . LEU A 1 72 ? -0.332 4.154 2.083 1.00 75.44 72 LEU A CA 1
ATOM 569 C C . LEU A 1 72 ? 1.052 4.684 1.696 1.00 75.44 72 LEU A C 1
ATOM 571 O O . LEU A 1 72 ? 1.379 4.734 0.508 1.00 75.44 72 LEU A O 1
ATOM 575 N N . GLU A 1 73 ? 1.896 5.016 2.672 1.00 74.12 73 GLU A N 1
ATOM 576 C CA . GLU A 1 73 ? 3.273 5.446 2.410 1.00 74.12 73 GLU A CA 1
ATOM 577 C C . GLU A 1 73 ? 4.102 4.351 1.729 1.00 74.12 73 GLU A C 1
ATOM 579 O O . GLU A 1 73 ? 4.783 4.612 0.731 1.00 74.12 73 GLU A O 1
ATOM 584 N N . LYS A 1 74 ? 4.002 3.104 2.212 1.00 73.31 74 LYS A N 1
ATOM 585 C CA . LYS A 1 74 ? 4.682 1.950 1.603 1.00 73.31 74 LYS A CA 1
ATOM 586 C C . LYS A 1 74 ? 4.201 1.698 0.175 1.00 73.31 74 LYS A C 1
ATOM 588 O O . LYS A 1 74 ? 5.027 1.512 -0.716 1.00 73.31 74 LYS A O 1
ATOM 593 N N . ILE A 1 75 ? 2.890 1.734 -0.063 1.00 76.25 75 ILE A N 1
ATOM 594 C CA . ILE A 1 75 ? 2.300 1.540 -1.393 1.00 76.25 75 ILE A CA 1
ATOM 595 C C . ILE A 1 75 ? 2.759 2.642 -2.343 1.00 76.25 75 ILE A C 1
ATOM 597 O O . ILE A 1 75 ? 3.197 2.341 -3.449 1.00 76.25 75 ILE A O 1
ATOM 601 N N . ARG A 1 76 ? 2.731 3.909 -1.917 1.00 77.69 76 ARG A N 1
ATOM 602 C CA . ARG A 1 76 ? 3.198 5.033 -2.738 1.00 77.69 76 ARG A CA 1
ATOM 603 C C . ARG A 1 76 ? 4.673 4.883 -3.107 1.00 77.69 76 ARG A C 1
ATOM 605 O O . ARG A 1 76 ? 5.061 5.173 -4.240 1.00 77.69 76 ARG A O 1
ATOM 612 N N . LEU A 1 77 ? 5.491 4.403 -2.170 1.00 77.00 77 LEU A N 1
ATOM 613 C CA . LEU A 1 77 ? 6.906 4.143 -2.402 1.00 77.00 77 LEU A CA 1
ATOM 614 C C . LEU A 1 77 ? 7.122 3.015 -3.420 1.00 77.00 77 LEU A C 1
ATOM 616 O O . LEU A 1 77 ? 7.931 3.185 -4.331 1.00 77.00 77 LEU A O 1
ATOM 620 N N . ILE A 1 78 ? 6.386 1.909 -3.292 1.00 79.75 78 ILE A N 1
ATOM 621 C CA . ILE A 1 78 ? 6.435 0.774 -4.224 1.00 79.75 78 ILE A CA 1
ATOM 622 C C . ILE A 1 78 ? 5.943 1.198 -5.609 1.00 79.75 78 ILE A C 1
ATOM 624 O O . ILE A 1 78 ? 6.625 0.948 -6.598 1.00 79.75 78 ILE A O 1
ATOM 628 N N . TYR A 1 79 ? 4.810 1.897 -5.687 1.00 81.56 79 TYR A N 1
ATOM 629 C CA . TYR A 1 79 ? 4.230 2.357 -6.946 1.00 81.56 79 TYR A CA 1
ATOM 630 C C . TYR A 1 79 ? 5.199 3.254 -7.721 1.00 81.56 79 TYR A C 1
ATOM 632 O O . TYR A 1 79 ? 5.391 3.057 -8.915 1.00 81.56 79 TYR A O 1
ATOM 640 N N . GLY A 1 80 ? 5.880 4.184 -7.043 1.00 80.25 80 GLY A N 1
ATOM 641 C CA . GLY A 1 80 ? 6.890 5.032 -7.681 1.00 80.25 80 GLY A CA 1
ATOM 642 C C . GLY A 1 80 ? 8.069 4.241 -8.262 1.00 80.25 80 GLY A C 1
ATOM 643 O O . GLY A 1 80 ? 8.532 4.552 -9.357 1.00 80.25 80 GLY A O 1
ATOM 644 N N . ILE A 1 81 ? 8.532 3.199 -7.561 1.00 81.12 81 ILE A N 1
ATOM 645 C CA . ILE A 1 81 ? 9.621 2.328 -8.034 1.00 81.12 81 ILE A CA 1
ATOM 646 C C . ILE A 1 81 ? 9.157 1.489 -9.229 1.00 81.12 81 ILE A C 1
ATOM 648 O O . ILE A 1 81 ? 9.847 1.435 -10.243 1.00 81.12 81 ILE A O 1
ATOM 652 N N . VAL A 1 82 ? 7.977 0.870 -9.140 1.00 85.81 82 VAL A N 1
ATOM 653 C CA . VAL A 1 82 ? 7.416 0.036 -10.214 1.00 85.81 82 VAL A CA 1
ATOM 654 C C . VAL A 1 82 ? 7.125 0.873 -11.460 1.00 85.81 82 VAL A C 1
ATOM 656 O O . VAL A 1 82 ? 7.456 0.460 -12.570 1.00 85.81 82 VAL A O 1
ATOM 659 N N . PHE A 1 83 ? 6.570 2.075 -11.297 1.00 85.00 83 PHE A N 1
ATOM 660 C CA . PHE A 1 83 ? 6.344 3.007 -12.399 1.00 85.00 83 PHE A CA 1
ATOM 661 C C . PHE A 1 83 ? 7.662 3.429 -13.068 1.00 85.00 83 PHE A C 1
ATOM 663 O O . PHE A 1 83 ? 7.790 3.371 -14.286 1.00 85.00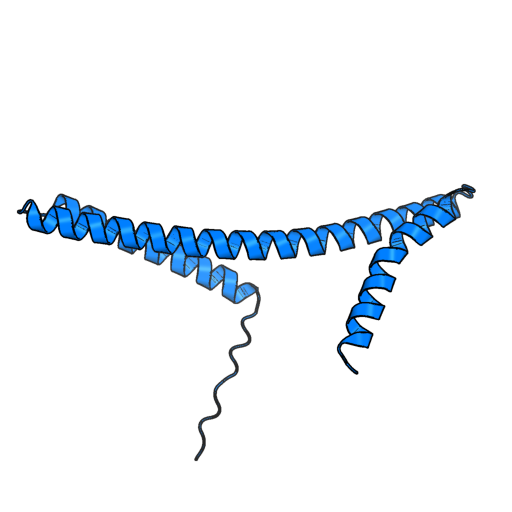 83 PHE A O 1
ATOM 670 N N . SER A 1 84 ? 8.683 3.778 -12.281 1.00 82.62 84 SER A N 1
ATOM 671 C CA . SER A 1 84 ? 10.022 4.096 -12.799 1.00 82.62 84 SER A CA 1
ATOM 672 C C . SER A 1 84 ? 10.627 2.917 -13.577 1.00 82.62 84 SER A C 1
ATOM 674 O O . SER A 1 84 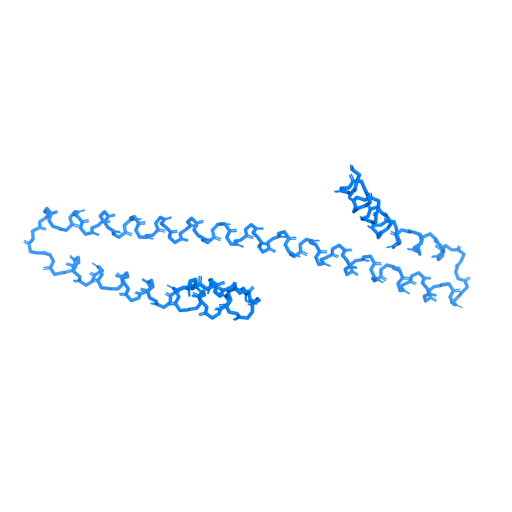? 11.088 3.101 -14.705 1.00 82.62 84 SER A O 1
ATOM 676 N N . ALA A 1 85 ? 10.552 1.700 -13.031 1.00 85.06 85 ALA A N 1
ATOM 677 C CA . ALA A 1 85 ? 11.073 0.494 -13.672 1.00 85.06 85 ALA A CA 1
ATOM 678 C C . ALA A 1 85 ? 10.341 0.157 -14.980 1.00 85.06 85 ALA A C 1
ATOM 680 O O . ALA A 1 85 ? 10.981 -0.160 -15.981 1.00 85.06 85 ALA A O 1
ATOM 681 N N . THR A 1 86 ? 9.010 0.256 -14.996 1.00 87.69 86 THR A N 1
ATOM 682 C CA . THR A 1 86 ? 8.195 -0.016 -16.191 1.00 87.69 86 THR A CA 1
ATOM 683 C C . THR A 1 86 ? 8.439 1.005 -17.297 1.00 87.69 86 THR A C 1
ATOM 685 O O . THR A 1 86 ? 8.626 0.612 -18.448 1.00 87.69 86 THR A O 1
ATOM 688 N N . VAL A 1 87 ? 8.516 2.298 -16.969 1.00 87.50 87 VAL A N 1
ATOM 689 C CA . VAL A 1 87 ? 8.845 3.360 -17.935 1.00 87.50 87 VAL A CA 1
ATOM 690 C C . VAL A 1 87 ? 10.254 3.170 -18.505 1.00 87.50 87 VAL A C 1
ATOM 692 O O . VAL A 1 87 ? 10.444 3.268 -19.716 1.00 87.50 87 VAL A O 1
ATOM 695 N N . PHE A 1 88 ? 11.227 2.821 -17.661 1.00 83.44 88 PHE A N 1
ATOM 696 C CA . PHE A 1 88 ? 12.597 2.541 -18.088 1.00 83.44 88 PHE A CA 1
ATOM 697 C C . PHE A 1 88 ? 12.684 1.323 -19.022 1.00 83.44 88 PHE A C 1
ATOM 699 O O . PHE A 1 88 ? 13.255 1.422 -20.107 1.00 83.44 88 PHE A O 1
ATOM 706 N N . LEU A 1 89 ? 12.066 0.196 -18.647 1.00 87.56 89 LEU A N 1
ATOM 707 C CA . LEU A 1 89 ? 12.002 -1.015 -19.477 1.00 87.56 89 LEU A CA 1
ATOM 708 C C . LEU A 1 89 ? 11.313 -0.748 -20.817 1.00 87.56 89 LEU A C 1
ATOM 710 O O . LEU A 1 89 ? 11.819 -1.157 -21.860 1.00 87.56 89 LEU A O 1
ATOM 714 N N . THR A 1 90 ? 10.200 -0.015 -20.803 1.00 86.81 90 THR A N 1
ATOM 715 C CA . THR A 1 90 ? 9.482 0.376 -22.025 1.00 86.81 90 THR A CA 1
ATOM 716 C C . THR A 1 90 ? 10.366 1.244 -22.921 1.00 86.81 90 THR A C 1
ATOM 718 O O . THR A 1 90 ? 10.430 1.018 -24.128 1.00 86.81 90 THR A O 1
ATOM 721 N N . GLY A 1 91 ? 11.106 2.191 -22.337 1.00 85.25 91 GLY A N 1
ATOM 722 C CA . GLY A 1 91 ? 12.088 3.001 -23.052 1.00 85.25 91 GLY A CA 1
ATOM 723 C C . GLY A 1 91 ? 13.190 2.161 -23.704 1.00 85.25 91 GLY A C 1
ATOM 724 O O . GLY A 1 91 ? 13.505 2.380 -24.869 1.00 85.25 91 GLY A O 1
ATOM 725 N N . ILE A 1 92 ? 13.725 1.152 -23.007 1.00 85.19 92 ILE A N 1
ATOM 726 C CA . ILE A 1 92 ? 14.727 0.228 -23.570 1.00 85.19 92 ILE A CA 1
ATOM 727 C C . ILE A 1 92 ? 14.155 -0.557 -24.753 1.00 85.19 92 ILE A C 1
ATOM 729 O O . ILE A 1 92 ? 14.800 -0.643 -25.797 1.00 85.19 92 ILE A O 1
ATOM 733 N N . VAL A 1 93 ? 12.950 -1.115 -24.618 1.00 88.06 93 VAL A N 1
ATOM 734 C CA . VAL A 1 93 ? 12.308 -1.881 -25.699 1.00 88.06 93 VAL A CA 1
ATOM 735 C C . VAL A 1 93 ? 12.105 -1.002 -26.934 1.00 88.06 93 VAL A C 1
ATOM 737 O O . VAL A 1 93 ? 12.478 -1.392 -28.038 1.00 88.06 93 VAL A O 1
ATOM 740 N N . LEU A 1 94 ? 11.595 0.218 -26.751 1.00 86.12 94 LEU A N 1
ATOM 741 C CA . LEU A 1 94 ? 11.409 1.173 -27.846 1.00 86.12 94 LEU A CA 1
ATOM 742 C C . LEU A 1 94 ? 12.736 1.613 -28.476 1.00 86.12 94 LEU A C 1
ATOM 744 O O . LEU A 1 94 ? 12.796 1.830 -29.687 1.00 86.12 94 LEU A O 1
ATOM 748 N N . PHE A 1 95 ? 13.804 1.700 -27.682 1.00 84.38 95 PHE A N 1
ATOM 749 C CA . PHE A 1 95 ? 15.143 2.015 -28.172 1.00 84.38 95 PHE A CA 1
ATOM 750 C C . PHE A 1 95 ? 15.692 0.894 -29.065 1.00 84.38 95 PHE A C 1
ATOM 752 O O . PHE A 1 95 ? 16.208 1.172 -30.146 1.00 84.38 95 PHE A O 1
ATOM 759 N N . ILE A 1 96 ? 15.501 -0.373 -28.677 1.00 86.62 96 ILE A N 1
ATOM 760 C CA . ILE A 1 96 ? 15.844 -1.540 -29.511 1.00 86.62 96 ILE A CA 1
ATOM 761 C C . ILE A 1 96 ? 15.040 -1.524 -30.821 1.00 86.62 96 ILE A C 1
ATOM 763 O O . ILE A 1 96 ? 15.586 -1.807 -31.886 1.00 86.62 96 ILE A O 1
ATOM 767 N N . CYS A 1 97 ? 13.770 -1.116 -30.772 1.00 88.25 97 CYS A N 1
ATOM 768 C CA . CYS A 1 97 ? 12.920 -0.938 -31.952 1.00 88.25 97 CYS A CA 1
ATOM 769 C C . CYS A 1 97 ? 13.247 0.317 -32.791 1.00 88.25 97 CYS A C 1
ATOM 771 O O . CYS A 1 97 ? 12.552 0.575 -33.770 1.00 88.25 97 CYS A O 1
ATOM 773 N N . ARG A 1 98 ? 14.301 1.075 -32.449 1.00 84.56 98 ARG A N 1
ATOM 774 C CA . ARG A 1 98 ? 14.766 2.292 -33.144 1.00 84.56 98 ARG A CA 1
ATOM 775 C C . ARG A 1 98 ? 13.738 3.428 -33.211 1.00 84.56 98 ARG A C 1
ATOM 777 O O . ARG A 1 98 ? 13.711 4.175 -34.183 1.00 84.56 98 ARG A O 1
ATOM 784 N N . TYR A 1 99 ? 12.917 3.589 -32.175 1.00 81.94 99 TYR A N 1
ATOM 785 C CA . TYR A 1 99 ? 12.077 4.779 -32.036 1.00 81.94 99 TYR A CA 1
ATOM 786 C C . TYR A 1 99 ? 12.897 5.975 -31.534 1.00 81.94 99 TYR A C 1
ATOM 788 O O . TYR A 1 99 ? 13.492 5.912 -30.457 1.00 81.94 99 TYR A O 1
ATOM 796 N N . ASP A 1 100 ? 12.852 7.093 -32.260 1.00 77.75 100 ASP A N 1
ATOM 797 C CA . ASP A 1 100 ? 13.635 8.305 -31.958 1.00 77.75 100 ASP A CA 1
ATOM 798 C C . ASP A 1 100 ? 13.353 8.892 -30.562 1.00 77.75 100 ASP A C 1
ATOM 800 O O . ASP A 1 100 ? 14.239 9.438 -29.907 1.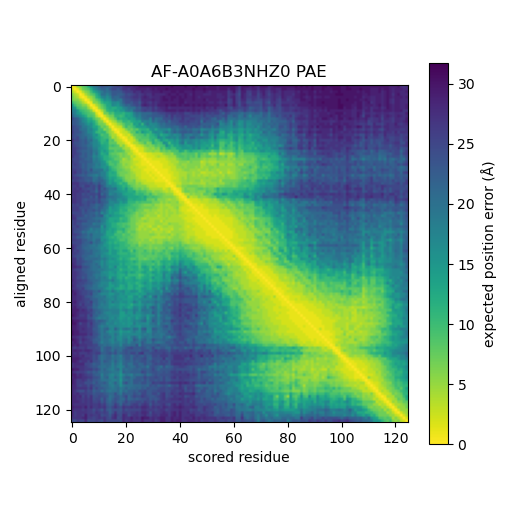00 77.75 100 ASP A O 1
ATOM 804 N N . ASN A 1 101 ? 12.131 8.717 -30.049 1.00 76.88 101 ASN A N 1
ATOM 805 C CA . ASN A 1 101 ? 11.711 9.282 -28.762 1.00 76.88 101 ASN A CA 1
ATOM 806 C C . ASN A 1 101 ? 11.975 8.368 -27.551 1.00 76.88 101 ASN A C 1
ATOM 808 O O . ASN A 1 101 ? 11.644 8.725 -26.419 1.00 76.88 101 ASN A O 1
ATOM 812 N N . ALA A 1 102 ? 12.570 7.191 -27.754 1.00 76.88 102 ALA A N 1
ATOM 813 C CA . ALA A 1 102 ? 12.778 6.206 -26.693 1.00 76.88 102 ALA A CA 1
ATOM 814 C C . ALA A 1 102 ? 13.722 6.701 -25.580 1.00 76.88 102 ALA A C 1
ATOM 816 O O . ALA A 1 102 ? 13.536 6.376 -24.406 1.00 76.88 102 ALA A O 1
ATOM 817 N N . VAL A 1 103 ? 14.694 7.549 -25.931 1.00 78.00 103 VAL A N 1
ATOM 818 C CA . VAL A 1 103 ? 15.677 8.115 -24.992 1.00 78.00 103 VAL A CA 1
ATOM 819 C C . VAL A 1 103 ? 15.002 8.971 -23.912 1.00 78.00 103 VAL A C 1
ATOM 821 O O . VAL A 1 103 ? 15.420 8.938 -22.753 1.00 78.00 103 VAL A O 1
ATOM 824 N N . TYR A 1 104 ? 13.914 9.674 -24.248 1.00 80.56 104 TYR A N 1
ATOM 825 C CA . TYR A 1 104 ? 13.161 10.478 -23.280 1.00 80.56 104 TYR A CA 1
ATOM 826 C C . TYR A 1 104 ? 12.495 9.612 -22.210 1.00 80.56 104 TYR A C 1
ATOM 828 O O . TYR A 1 104 ? 12.527 9.961 -21.032 1.00 80.56 104 TYR A O 1
ATOM 836 N N . LEU A 1 105 ? 11.949 8.454 -22.588 1.00 77.81 105 LEU A N 1
ATOM 837 C CA . LEU A 1 105 ? 11.337 7.521 -21.639 1.00 77.81 105 LEU A CA 1
ATOM 838 C C . LEU A 1 105 ? 12.381 6.912 -20.699 1.00 77.81 105 LEU A C 1
ATOM 840 O O . LEU A 1 105 ? 12.146 6.816 -19.497 1.00 77.81 105 LEU A O 1
ATOM 844 N N . ILE A 1 106 ? 13.569 6.590 -21.214 1.00 76.88 106 ILE A N 1
ATOM 845 C CA . ILE A 1 106 ? 14.691 6.110 -20.398 1.00 76.88 106 ILE A CA 1
ATOM 846 C C . ILE A 1 106 ? 15.109 7.182 -19.375 1.00 76.88 106 ILE A C 1
ATOM 848 O O . ILE A 1 106 ? 15.246 6.882 -18.188 1.00 76.88 106 ILE A O 1
ATOM 852 N N . ALA A 1 107 ? 15.254 8.440 -19.804 1.00 78.12 107 ALA A N 1
ATOM 853 C CA . ALA A 1 107 ? 15.623 9.549 -18.924 1.00 78.12 107 ALA A CA 1
ATOM 854 C C . ALA A 1 107 ? 14.565 9.818 -17.835 1.00 78.12 107 ALA A C 1
ATOM 856 O O . ALA A 1 107 ? 14.910 9.967 -16.661 1.00 78.12 107 ALA A O 1
ATOM 857 N N . VAL A 1 108 ? 13.277 9.818 -18.197 1.00 80.31 108 VAL A N 1
ATOM 858 C CA . VAL A 1 108 ? 12.159 9.993 -17.251 1.00 80.31 108 VAL A CA 1
ATOM 859 C C . VAL A 1 108 ? 12.088 8.835 -16.255 1.00 80.31 108 VAL A C 1
ATOM 861 O O . VAL A 1 108 ? 11.865 9.066 -15.068 1.00 80.31 108 VAL A O 1
ATOM 864 N N . GLY A 1 109 ? 12.335 7.602 -16.704 1.00 75.50 109 GLY A N 1
ATOM 865 C CA . GLY A 1 109 ? 12.406 6.431 -15.831 1.00 75.50 109 GLY A CA 1
ATOM 866 C C . GLY A 1 109 ? 13.554 6.504 -14.817 1.00 75.50 109 GLY A C 1
ATOM 867 O O . GLY A 1 109 ? 13.387 6.061 -13.683 1.00 75.50 109 GLY A O 1
ATOM 868 N N . LEU A 1 110 ? 14.693 7.106 -15.180 1.00 78.12 110 LEU A N 1
ATOM 869 C CA . LEU A 1 110 ? 15.880 7.229 -14.321 1.00 78.12 110 LEU A CA 1
ATOM 870 C C . LEU A 1 110 ? 15.831 8.406 -13.332 1.00 78.12 110 LEU A C 1
ATOM 872 O O . LEU A 1 110 ? 16.443 8.325 -12.264 1.00 78.12 110 LEU A O 1
ATOM 876 N N . LEU A 1 111 ? 15.113 9.488 -13.652 1.00 77.44 111 LEU A N 1
ATOM 877 C CA . LEU A 1 111 ? 15.041 10.701 -12.820 1.00 77.44 111 LEU A CA 1
ATOM 878 C C . LEU A 1 111 ? 14.709 10.419 -11.335 1.00 77.44 111 LEU A C 1
ATOM 880 O O . LEU A 1 111 ? 15.438 10.895 -10.460 1.00 77.44 111 LEU A O 1
ATOM 884 N N . PRO A 1 112 ? 13.672 9.617 -11.009 1.00 70.56 112 PRO A N 1
ATOM 885 C CA . PRO A 1 112 ? 13.304 9.318 -9.625 1.00 70.56 112 PRO A CA 1
ATOM 886 C C . PRO A 1 112 ? 14.397 8.576 -8.842 1.00 70.56 112 PRO A C 1
ATOM 888 O O . PRO A 1 112 ? 14.513 8.749 -7.627 1.00 70.56 112 PRO A O 1
ATOM 891 N N . LEU A 1 113 ? 15.207 7.760 -9.525 1.00 68.44 113 LEU A N 1
ATOM 892 C CA . LEU A 1 113 ? 16.295 6.988 -8.919 1.00 68.44 113 LEU A CA 1
ATOM 893 C C . LEU A 1 113 ? 17.487 7.891 -8.576 1.00 68.44 113 LEU A C 1
ATOM 895 O O . LEU A 1 113 ? 18.050 7.794 -7.485 1.00 68.44 113 LEU A O 1
ATOM 899 N N . LEU A 1 114 ? 17.821 8.826 -9.469 1.00 69.69 114 LEU A N 1
ATOM 900 C CA . LEU A 1 114 ? 18.892 9.802 -9.253 1.00 69.69 114 LEU A CA 1
ATOM 901 C C . LEU A 1 114 ? 18.543 10.802 -8.141 1.00 69.69 114 LEU A C 1
ATOM 903 O O . LEU A 1 114 ? 19.385 11.095 -7.290 1.00 69.69 114 LEU A O 1
ATOM 907 N N . SER A 1 115 ? 17.294 11.279 -8.091 1.00 65.50 115 SER A N 1
ATOM 908 C CA . SER A 1 115 ? 16.824 12.166 -7.017 1.00 65.50 115 SER A CA 1
ATOM 909 C C . SER A 1 115 ? 16.854 11.499 -5.640 1.00 65.50 115 SER A C 1
ATOM 911 O O . SER A 1 115 ? 17.133 12.169 -4.646 1.00 65.50 115 SER A O 1
ATOM 913 N N . ARG A 1 116 ? 16.608 10.183 -5.554 1.00 63.03 116 ARG A N 1
ATOM 914 C CA . ARG A 1 116 ? 16.733 9.449 -4.285 1.00 63.03 116 ARG A CA 1
ATOM 915 C C . ARG A 1 116 ? 18.180 9.309 -3.829 1.00 63.03 116 ARG A C 1
ATOM 917 O O . ARG A 1 116 ? 18.425 9.520 -2.647 1.00 63.03 116 ARG A O 1
ATOM 924 N N . ARG A 1 117 ? 19.118 9.031 -4.742 1.00 60.84 117 ARG A N 1
ATOM 925 C CA . ARG A 1 117 ? 20.551 8.910 -4.418 1.00 60.84 117 ARG A CA 1
ATOM 926 C C . ARG A 1 117 ? 21.101 10.189 -3.778 1.00 60.84 117 ARG A C 1
ATOM 928 O O . ARG A 1 117 ? 21.710 10.116 -2.718 1.00 60.84 117 ARG A O 1
ATOM 935 N N . LYS A 1 118 ? 20.775 11.358 -4.347 1.00 60.06 118 LYS A N 1
ATOM 936 C CA . LYS A 1 118 ? 21.158 12.667 -3.780 1.00 60.06 118 LYS A CA 1
ATOM 937 C C . LYS A 1 118 ? 20.604 12.911 -2.373 1.00 60.06 118 LYS A C 1
ATOM 939 O O . LYS A 1 118 ? 21.267 13.527 -1.549 1.00 60.06 118 LYS A O 1
ATOM 944 N N . LYS A 1 119 ? 19.390 12.433 -2.078 1.00 56.12 119 LYS A N 1
ATOM 945 C CA . LYS A 1 119 ? 18.776 12.603 -0.752 1.00 56.12 119 LYS A CA 1
ATOM 946 C C . LYS A 1 119 ? 19.457 11.748 0.325 1.00 56.12 119 LYS A C 1
ATOM 948 O O . LYS A 1 119 ? 19.422 12.115 1.490 1.00 56.12 119 LYS A O 1
ATOM 953 N N . THR A 1 120 ? 20.047 10.612 -0.047 1.00 55.91 120 THR A N 1
ATOM 954 C CA . THR A 1 120 ? 20.793 9.751 0.887 1.00 55.91 120 THR A CA 1
ATOM 955 C C . THR A 1 120 ? 22.191 10.298 1.174 1.00 55.91 120 THR A C 1
ATOM 957 O O . THR A 1 120 ? 22.676 10.152 2.287 1.00 55.91 120 THR A O 1
ATOM 960 N N . GLU A 1 121 ? 22.802 10.963 0.193 1.00 56.34 121 GLU A N 1
ATOM 961 C CA . GLU A 1 121 ? 24.134 11.574 0.300 1.00 56.34 121 GLU A CA 1
ATOM 962 C C . GLU A 1 121 ? 24.131 12.788 1.252 1.00 56.34 121 GLU A C 1
ATOM 964 O O . GLU A 1 121 ? 24.950 12.850 2.158 1.00 56.34 121 GLU A O 1
ATOM 969 N N . ASN A 1 122 ? 23.120 13.663 1.167 1.00 57.41 122 ASN A N 1
ATOM 970 C CA . ASN A 1 122 ? 22.985 14.838 2.049 1.00 57.41 122 ASN A CA 1
ATOM 971 C C . ASN A 1 122 ? 22.618 14.535 3.516 1.00 57.41 122 ASN A C 1
ATOM 973 O O . ASN A 1 122 ? 22.629 15.446 4.333 1.00 57.41 122 ASN A O 1
ATOM 977 N N . ASN A 1 123 ? 22.225 13.305 3.856 1.00 54.16 123 ASN A N 1
ATOM 978 C CA . ASN A 1 123 ? 21.918 12.926 5.245 1.00 54.16 123 ASN A CA 1
ATOM 979 C C . ASN A 1 123 ? 23.133 12.318 5.972 1.00 54.16 123 ASN A C 1
ATOM 981 O O . ASN A 1 123 ? 23.002 11.905 7.124 1.00 54.16 123 ASN A O 1
ATOM 985 N N . HIS A 1 124 ? 24.273 12.198 5.285 1.00 49.56 124 HIS A N 1
ATOM 986 C CA . HIS A 1 124 ? 25.516 11.645 5.821 1.00 49.56 124 HIS A CA 1
ATOM 987 C C . HIS A 1 124 ? 26.662 12.667 5.932 1.00 49.56 124 HIS A C 1
ATOM 989 O O . HIS A 1 124 ? 27.740 12.285 6.386 1.00 49.56 124 HIS A O 1
ATOM 995 N N . GLU A 1 125 ? 26.423 13.931 5.572 1.00 45.22 125 GLU A N 1
ATOM 996 C CA . GLU A 1 125 ? 27.251 15.087 5.964 1.00 45.22 125 GLU A CA 1
ATOM 997 C C . GLU A 1 125 ? 26.689 15.744 7.230 1.00 45.22 125 GLU A C 1
ATOM 999 O O . GLU A 1 125 ? 27.510 16.173 8.072 1.00 45.22 125 GLU A O 1
#

Radius of gyration: 25.95 Å; Cα contacts (8 Å, |Δi|>4): 49; chains: 1; bounding box: 56×28×70 Å

Sequence (125 aa):
MLEQPEELAITPSSATKLQAKNTLSFTETLSCVEELLGKADSPQESLEWAKVREEILRQDESVREQNHQRVLEKIRLIYGIVFSATVFLTGIVLFICRYDNAVYLIAVGLLPLLSRRKKTENNHE

Organism: NCBI:txid2607765

Foldseek 3Di:
DDDDDPPPPPDVVVVVVVVVVVVVVLVVVLVVLVVCLVVDPDPVSVVVSVVVNVVSVVVVVVVVVVVVVVVVVVVVVVVLLVQLVVLLVQLVVVVVVVDPCSVVSNVVSCVVVVVVVVVVVVVVD

Mean predicted aligned error: 15.88 Å

Solvent-accessible surface area (backbone atoms only — not comparable to full-atom values): 6962 Å² total; per-residue (Å²): 135,81,88,76,82,80,79,79,76,80,47,76,71,52,53,56,54,50,47,55,51,50,53,51,52,47,53,53,51,52,51,50,48,53,51,50,43,75,65,43,91,41,76,68,55,30,52,52,42,50,50,52,53,51,52,54,51,52,52,52,53,54,53,50,52,55,50,50,52,57,47,50,54,51,50,54,54,49,51,53,51,53,51,26,52,51,38,26,52,51,12,50,54,34,41,76,72,67,43,89,66,15,62,58,35,33,51,61,21,45,48,67,58,54,58,50,54,55,58,59,57,70,75,74,115

Secondary structure (DSSP, 8-state):
--PPP------HHHHHHHHHHHHHHHHHHHHHHHHHHHT-SSHHHHHHHHHHHHHHHHHHHHHHHHHHHHHHHHHHHHHHHHHHHHHHHHHHHHHHTT-TTHHHHHHHHHHHHHHHHHHHHTT--